Protein AF-A0A920F8X6-F1 (afdb_monomer)

Secondary structure (DSSP, 8-state):
-TTTTEETTEE-S-HHHHHHHHSPBTTBTTEETT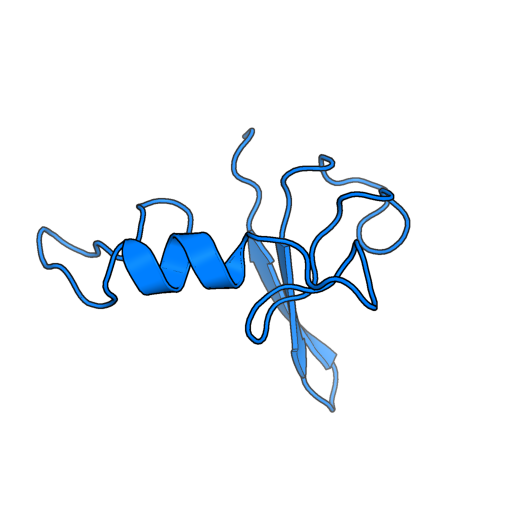EEE-TTSSSSTTS-TT-EEEEETTTEEEEE-TT-

Solvent-accessible surface area (backbone atoms only — not comparable to full-atom values): 4053 Å² total; per-residue (Å²): 98,87,61,50,27,47,55,94,94,39,78,79,43,57,54,67,56,43,51,43,29,72,36,56,41,96,91,38,69,42,27,22,63,90,27,39,39,13,62,82,33,77,82,42,75,90,50,57,47,79,18,37,35,45,78,46,88,94,78,44,76,47,80,45,69,72,92,116

Structure (mmCIF, N/CA/C/O backbone):
data_AF-A0A920F8X6-F1
#
_entry.id   AF-A0A920F8X6-F1
#
loop_
_atom_site.group_PDB
_atom_site.id
_atom_site.type_symbol
_atom_site.label_atom_id
_atom_site.label_alt_id
_atom_site.label_comp_id
_atom_site.label_asym_id
_atom_site.label_entity_id
_atom_site.label_seq_id
_atom_site.pdbx_PDB_ins_code
_atom_site.Cartn_x
_atom_site.Cartn_y
_atom_site.Cartn_z
_atom_site.occupancy
_atom_site.B_iso_or_equiv
_atom_site.auth_seq_id
_atom_site.auth_comp_id
_atom_site.auth_asym_id
_atom_site.auth_atom_id
_atom_site.pdbx_PDB_model_num
ATOM 1 N N . MET A 1 1 ? -6.846 1.013 5.108 1.00 90.19 1 MET A N 1
ATOM 2 C CA . MET A 1 1 ? -6.488 1.359 3.720 1.00 90.19 1 MET A CA 1
ATOM 3 C C . MET A 1 1 ? -7.718 1.858 2.977 1.00 90.19 1 MET A C 1
ATOM 5 O O . MET A 1 1 ? -7.849 3.070 2.924 1.00 90.19 1 MET A O 1
ATOM 9 N N . LEU A 1 2 ? -8.667 0.992 2.581 1.00 93.88 2 LEU A N 1
ATOM 10 C CA . LEU A 1 2 ? -9.913 1.381 1.881 1.00 93.88 2 LEU A CA 1
ATOM 11 C C . LEU A 1 2 ? -10.651 2.563 2.525 1.00 93.88 2 LEU A C 1
ATOM 13 O O . LEU A 1 2 ? -10.815 3.608 1.915 1.00 93.88 2 LEU A O 1
ATOM 17 N N . ASN A 1 3 ? -11.009 2.445 3.805 1.00 95.31 3 ASN A N 1
ATOM 18 C CA . ASN A 1 3 ? -11.740 3.500 4.512 1.00 95.31 3 ASN A CA 1
ATOM 19 C C . ASN A 1 3 ? -10.818 4.457 5.290 1.00 95.31 3 ASN A C 1
ATOM 21 O O . ASN A 1 3 ? -11.097 4.819 6.432 1.00 95.31 3 ASN A O 1
ATOM 25 N N . ARG A 1 4 ? -9.632 4.751 4.742 1.00 96.19 4 ARG A N 1
ATOM 26 C CA . ARG A 1 4 ? -8.626 5.675 5.310 1.00 96.19 4 ARG A CA 1
ATOM 27 C C . ARG A 1 4 ? -8.371 5.540 6.824 1.00 96.19 4 ARG A C 1
ATOM 29 O O . ARG A 1 4 ? -8.165 6.516 7.533 1.00 96.19 4 ARG A O 1
ATOM 36 N N . GLY A 1 5 ? -8.343 4.303 7.328 1.00 97.06 5 GLY A N 1
ATOM 37 C CA . GLY A 1 5 ? -8.021 4.006 8.733 1.00 97.06 5 GLY A CA 1
ATOM 38 C C . GLY A 1 5 ? -9.218 4.035 9.691 1.00 97.06 5 GLY A C 1
ATOM 39 O O . GLY A 1 5 ? -9.031 3.839 10.894 1.00 97.06 5 GLY A O 1
ATOM 40 N N . ARG A 1 6 ? -10.440 4.223 9.174 1.00 98.25 6 ARG A N 1
ATOM 41 C CA . ARG A 1 6 ? -11.688 4.143 9.939 1.00 98.25 6 ARG A CA 1
ATOM 42 C C . ARG A 1 6 ? -12.326 2.766 9.850 1.00 98.25 6 ARG A C 1
ATOM 44 O O . ARG A 1 6 ? -12.479 2.198 8.770 1.00 98.25 6 ARG A O 1
ATOM 51 N N . TRP A 1 7 ? -12.774 2.272 10.994 1.00 97.44 7 TRP A N 1
ATOM 52 C CA . TRP A 1 7 ? -13.536 1.037 11.109 1.00 97.44 7 TRP A CA 1
ATOM 53 C C . TRP A 1 7 ? -14.657 1.213 12.130 1.00 97.44 7 TRP A C 1
ATOM 55 O O . TRP A 1 7 ? -14.417 1.705 13.232 1.00 97.44 7 TRP A O 1
ATOM 65 N N . ASN A 1 8 ? -15.879 0.827 11.756 1.00 97.25 8 ASN A N 1
ATOM 66 C CA . ASN A 1 8 ? -17.073 0.928 12.600 1.00 97.25 8 ASN A CA 1
ATOM 67 C C . ASN A 1 8 ? -17.235 2.309 13.278 1.00 97.25 8 ASN A C 1
ATOM 69 O O . ASN A 1 8 ? -17.340 2.426 14.496 1.00 97.25 8 ASN A O 1
ATOM 73 N N . GLY A 1 9 ? -17.129 3.381 12.486 1.00 96.75 9 GLY A N 1
ATOM 74 C CA . GLY A 1 9 ? -17.227 4.766 12.960 1.00 96.75 9 GLY A CA 1
ATOM 75 C C . GLY A 1 9 ? -15.993 5.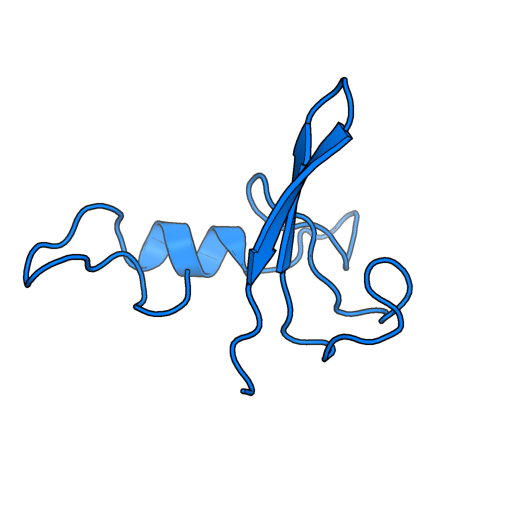310 13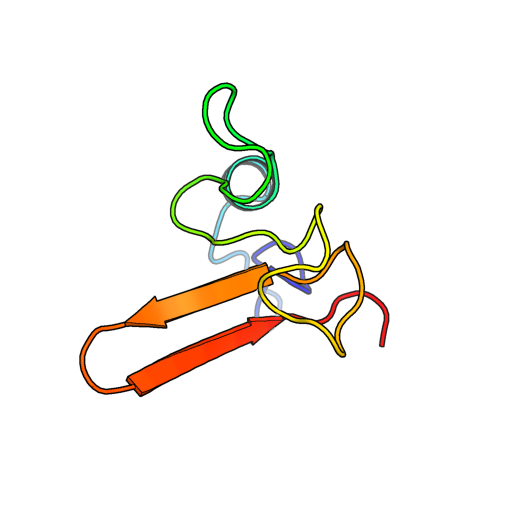.695 1.00 96.75 9 GLY A C 1
ATOM 76 O O . GLY A 1 9 ? -15.836 6.530 13.760 1.00 96.75 9 GLY A O 1
ATOM 77 N N . LYS A 1 10 ? -15.078 4.452 14.165 1.00 98.25 10 LYS A N 1
ATOM 78 C CA . LYS A 1 10 ? -13.883 4.822 14.939 1.00 98.25 10 LYS A CA 1
ATOM 79 C C . LYS A 1 10 ? -12.632 4.947 14.059 1.00 98.25 10 LYS A C 1
ATOM 81 O O . LYS A 1 10 ? -12.393 4.110 13.191 1.00 98.25 10 LYS A O 1
ATOM 86 N N . GLN A 1 11 ? -11.797 5.959 14.312 1.00 98.19 11 GLN A N 1
ATOM 87 C CA . GLN A 1 11 ? -10.454 6.055 13.727 1.00 98.19 11 GLN A CA 1
ATOM 88 C C . GLN A 1 11 ? -9.507 5.100 14.466 1.00 98.19 11 GLN A C 1
ATOM 90 O O . GLN A 1 11 ? -9.286 5.263 15.665 1.00 98.19 11 GLN A O 1
ATOM 95 N N . LEU A 1 12 ? -8.966 4.099 13.770 1.00 98.25 12 LEU A N 1
ATOM 96 C CA . LEU A 1 12 ? -8.005 3.146 14.344 1.00 98.25 12 LEU A CA 1
ATOM 97 C C . LEU A 1 12 ? -6.561 3.467 13.953 1.00 98.25 12 LEU A C 1
ATOM 99 O O . LEU A 1 12 ? -5.650 3.264 14.747 1.00 98.25 12 LEU A O 1
ATOM 103 N N . LEU A 1 13 ? -6.356 3.977 12.739 1.00 97.62 13 LEU A N 1
ATOM 104 C CA . LEU A 1 13 ? -5.051 4.377 12.207 1.00 97.62 13 LEU A CA 1
ATOM 105 C C . LEU A 1 13 ? -5.149 5.805 11.700 1.00 97.62 13 LEU A C 1
ATOM 107 O O . LEU A 1 13 ? -6.162 6.136 11.103 1.00 97.62 13 LEU A O 1
ATOM 111 N N . SER A 1 14 ? -4.139 6.651 11.888 1.00 98.12 14 SER A N 1
ATOM 112 C CA . SER A 1 14 ? -4.194 8.025 11.372 1.00 98.12 14 SER A CA 1
ATOM 113 C C . SER A 1 14 ? -4.249 8.050 9.842 1.00 98.12 14 SER A C 1
ATOM 115 O O . SER A 1 14 ? -3.638 7.215 9.173 1.00 98.12 14 SER A O 1
ATOM 117 N N . GLU A 1 15 ? -4.935 9.037 9.265 1.00 98.00 15 GLU A N 1
ATOM 118 C CA . GLU A 1 15 ? -4.934 9.213 7.806 1.00 98.00 15 GLU A CA 1
ATOM 119 C C . GLU A 1 15 ? -3.527 9.471 7.257 1.00 98.00 15 GLU A C 1
ATOM 121 O O . GLU A 1 15 ? -3.205 9.015 6.164 1.00 98.00 15 GLU A O 1
ATOM 126 N N . ASN A 1 16 ? -2.664 10.128 8.040 1.00 98.31 16 ASN A N 1
ATOM 127 C CA . ASN A 1 16 ? -1.262 10.343 7.692 1.00 98.31 16 ASN A CA 1
ATOM 128 C C . ASN A 1 16 ? -0.499 9.019 7.511 1.00 98.31 16 ASN A C 1
ATOM 130 O O . ASN A 1 16 ? 0.253 8.873 6.550 1.00 98.31 16 ASN A O 1
ATOM 134 N N . TYR A 1 17 ? -0.723 8.032 8.388 1.00 97.94 17 TYR A N 1
ATOM 135 C CA . TYR A 1 17 ? -0.146 6.699 8.205 1.00 97.94 17 TYR A CA 1
ATOM 136 C C . TYR A 1 17 ? -0.651 6.054 6.911 1.00 97.94 17 TYR A C 1
ATOM 138 O O . TYR A 1 17 ? 0.149 5.514 6.158 1.00 97.94 17 TYR A O 1
ATOM 146 N N . ILE A 1 18 ? -1.954 6.148 6.618 1.00 98.00 18 ILE A N 1
ATOM 147 C CA . ILE A 1 18 ? -2.516 5.589 5.379 1.00 98.00 18 ILE A CA 1
ATOM 148 C C . ILE A 1 18 ? -1.886 6.241 4.146 1.00 98.00 18 ILE A C 1
ATOM 150 O O . ILE A 1 18 ? -1.522 5.538 3.207 1.00 98.00 18 ILE A O 1
ATOM 154 N N . SER A 1 19 ? -1.710 7.564 4.159 1.00 97.56 19 SER A N 1
ATOM 155 C CA . SER A 1 19 ? -1.036 8.280 3.077 1.00 97.56 19 SER A CA 1
ATOM 156 C C . SER A 1 19 ? 0.404 7.797 2.897 1.00 97.56 19 SER A C 1
ATOM 158 O O . SER A 1 19 ? 0.795 7.491 1.778 1.00 97.56 19 SER A O 1
ATOM 160 N N . GLN A 1 20 ? 1.177 7.642 3.975 1.00 98.06 20 GLN A N 1
ATOM 161 C CA . GLN A 1 20 ? 2.549 7.116 3.899 1.00 98.06 20 GLN A CA 1
ATOM 162 C C . GLN A 1 20 ? 2.605 5.648 3.455 1.00 98.06 20 GLN A C 1
ATOM 164 O O . GLN A 1 20 ? 3.496 5.260 2.705 1.00 98.06 20 GLN A O 1
ATOM 169 N N . ALA A 1 21 ? 1.648 4.828 3.886 1.00 97.81 21 ALA A N 1
ATOM 170 C CA . ALA A 1 21 ? 1.534 3.432 3.481 1.00 97.81 21 ALA A CA 1
ATOM 171 C C . ALA A 1 21 ? 1.274 3.285 1.974 1.00 97.81 21 ALA A C 1
ATOM 173 O O . ALA A 1 21 ? 1.747 2.326 1.377 1.00 97.81 21 ALA A O 1
ATOM 174 N N . LEU A 1 22 ? 0.563 4.241 1.367 1.00 96.62 22 LEU A N 1
ATOM 175 C CA . LEU A 1 22 ? 0.234 4.270 -0.063 1.00 96.62 22 LEU A CA 1
ATOM 176 C C . LEU A 1 22 ? 1.166 5.155 -0.904 1.00 96.62 22 LEU A C 1
ATOM 178 O O . LEU A 1 22 ? 1.022 5.203 -2.122 1.00 96.62 22 LEU A O 1
ATOM 182 N N . THR A 1 23 ? 2.110 5.864 -0.283 1.00 97.62 23 THR A N 1
ATOM 183 C CA . THR A 1 23 ? 3.064 6.716 -1.001 1.00 97.62 23 THR A CA 1
ATOM 184 C C . THR A 1 23 ? 4.312 5.909 -1.342 1.00 97.62 23 THR A C 1
ATOM 186 O O . THR A 1 23 ? 4.913 5.334 -0.432 1.00 97.62 23 THR A O 1
ATOM 189 N N . PRO A 1 24 ? 4.745 5.885 -2.611 1.00 98.00 24 PRO A N 1
ATOM 190 C CA . PRO A 1 24 ? 5.970 5.201 -2.997 1.00 98.00 24 PRO A CA 1
ATOM 191 C C . PRO A 1 24 ? 7.198 5.779 -2.300 1.00 98.00 24 PRO A C 1
ATOM 193 O O . PRO A 1 24 ? 7.354 6.997 -2.193 1.00 98.00 24 PRO A O 1
ATOM 196 N N . CYS A 1 25 ? 8.106 4.911 -1.869 1.00 96.31 25 CYS A N 1
ATOM 197 C CA . CYS A 1 25 ? 9.424 5.337 -1.423 1.00 96.31 25 CYS A CA 1
ATOM 198 C C . CYS A 1 25 ? 10.343 5.622 -2.622 1.00 96.31 25 CYS A C 1
ATOM 200 O O . CYS A 1 25 ? 10.170 5.086 -3.716 1.00 96.31 25 CYS A O 1
ATOM 202 N N . SER A 1 26 ? 11.365 6.451 -2.408 1.00 96.25 26 SER A N 1
ATOM 203 C CA . SER A 1 26 ? 12.275 6.899 -3.472 1.00 96.25 26 SER A CA 1
ATOM 204 C C . SER A 1 26 ? 13.099 5.778 -4.112 1.00 96.25 26 SER A C 1
ATOM 206 O O . SER A 1 26 ? 13.527 5.914 -5.253 1.00 96.25 26 SER A O 1
ATOM 208 N N . VAL A 1 27 ? 13.329 4.677 -3.392 1.00 97.44 27 VAL A N 1
ATOM 209 C CA . VAL A 1 27 ? 14.153 3.549 -3.859 1.00 97.44 27 VAL A CA 1
ATOM 210 C C . VAL A 1 27 ? 13.348 2.464 -4.570 1.00 97.44 27 VAL A C 1
ATOM 212 O O . VAL A 1 27 ? 13.918 1.686 -5.331 1.00 97.44 27 VAL A O 1
ATOM 215 N N . ASN A 1 28 ? 12.040 2.383 -4.320 1.00 97.31 28 ASN A N 1
ATOM 216 C CA . ASN A 1 28 ? 11.174 1.383 -4.926 1.00 97.31 28 ASN A CA 1
ATOM 217 C C . ASN A 1 28 ? 9.767 1.964 -5.153 1.00 97.31 28 ASN A C 1
ATOM 219 O O . ASN A 1 28 ? 9.024 2.135 -4.182 1.00 97.31 28 ASN A O 1
ATOM 223 N N . PRO A 1 29 ? 9.371 2.211 -6.417 1.00 96.44 29 PRO A N 1
ATOM 224 C CA . PRO A 1 29 ? 8.062 2.772 -6.732 1.00 96.44 29 PRO A CA 1
ATOM 225 C C . PRO A 1 29 ? 6.897 1.837 -6.367 1.00 96.44 29 PRO A C 1
ATOM 227 O O . PRO A 1 29 ? 5.770 2.305 -6.251 1.00 96.44 29 PRO A O 1
ATOM 230 N N . ASP A 1 30 ? 7.156 0.545 -6.150 1.00 97.62 30 ASP A N 1
ATOM 231 C CA . ASP A 1 30 ? 6.160 -0.466 -5.771 1.00 97.62 30 ASP A CA 1
ATOM 232 C C . ASP A 1 30 ? 6.170 -0.768 -4.259 1.00 97.62 30 ASP A C 1
ATOM 234 O O . ASP A 1 30 ? 5.748 -1.842 -3.818 1.00 97.62 30 ASP A O 1
ATOM 238 N N . TYR A 1 31 ? 6.684 0.151 -3.436 1.00 97.94 31 TYR A N 1
ATOM 239 C CA . TYR A 1 31 ? 6.724 -0.023 -1.985 1.00 97.94 31 TYR A CA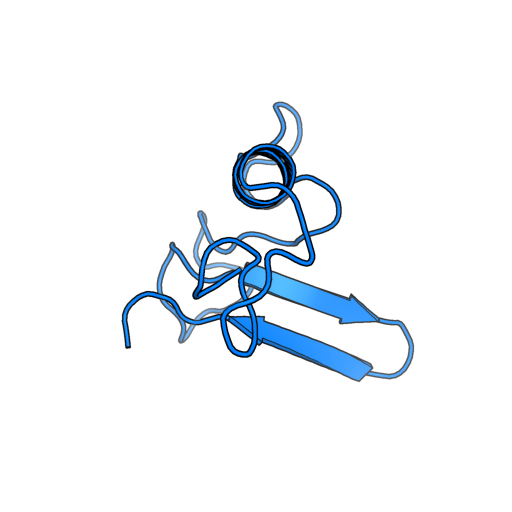 1
ATOM 240 C C . TYR A 1 31 ? 6.450 1.281 -1.241 1.00 97.94 31 TYR A C 1
ATOM 242 O O . TYR A 1 31 ? 7.127 2.283 -1.467 1.00 97.94 31 TYR A O 1
ATOM 250 N N . GLY A 1 32 ? 5.482 1.243 -0.330 1.00 97.81 32 GLY A N 1
ATOM 251 C CA . GLY A 1 32 ? 5.198 2.301 0.634 1.00 97.81 32 GLY A CA 1
ATOM 252 C C . GLY A 1 32 ? 5.580 1.886 2.052 1.00 97.81 32 GLY A C 1
ATOM 253 O O . GLY A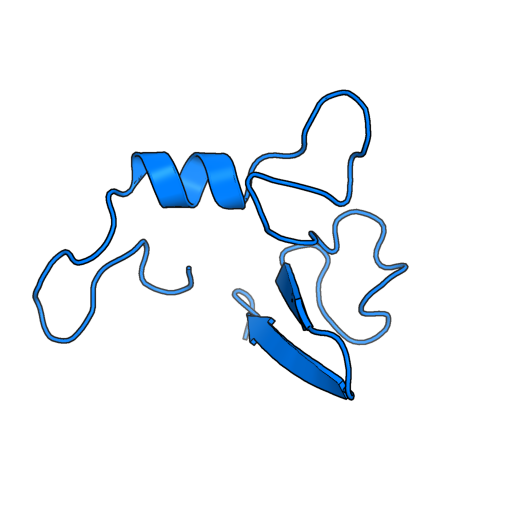 1 32 ? 6.297 0.904 2.266 1.00 97.81 32 GLY A O 1
ATOM 254 N N . LEU A 1 33 ? 5.106 2.624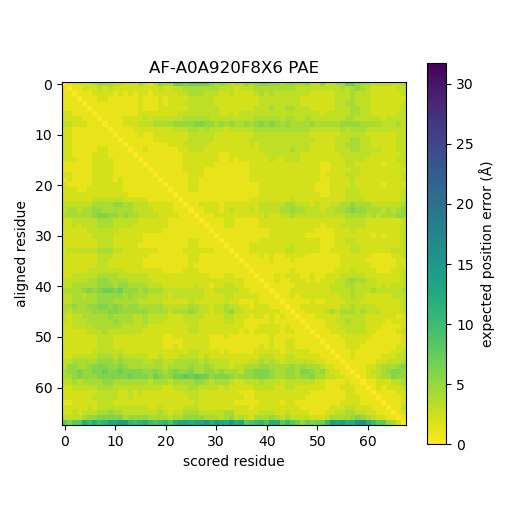 3.056 1.00 97.50 33 LEU A N 1
ATOM 255 C CA . LEU A 1 33 ? 5.417 2.328 4.458 1.00 97.50 33 LEU A CA 1
ATOM 256 C C . LEU A 1 33 ? 4.810 0.982 4.910 1.00 97.50 33 LEU A C 1
ATOM 258 O O . LEU A 1 33 ? 3.672 0.935 5.370 1.00 97.50 33 LEU A O 1
ATOM 262 N N . PHE A 1 34 ? 5.600 -0.094 4.816 1.00 96.00 34 PHE A N 1
ATOM 263 C CA .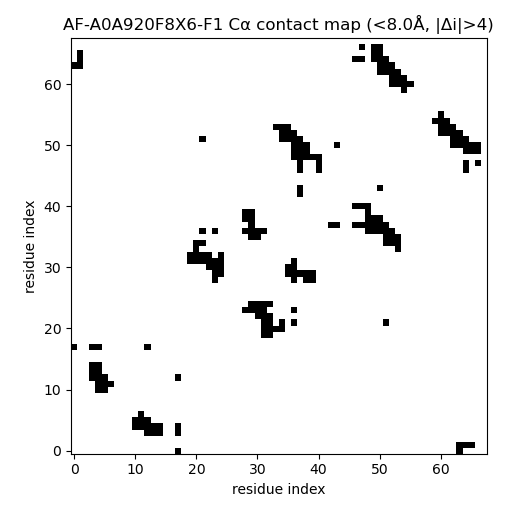 PHE A 1 34 ? 5.243 -1.493 5.126 1.00 96.00 34 PHE A CA 1
ATOM 264 C C . PHE A 1 34 ? 4.190 -2.140 4.206 1.00 96.00 34 PHE A C 1
ATOM 266 O O . PHE A 1 34 ? 3.598 -3.154 4.576 1.00 96.00 34 PHE A O 1
ATOM 273 N N . TRP A 1 35 ? 3.976 -1.599 3.005 1.00 97.62 35 TRP A N 1
ATOM 274 C CA . TRP A 1 35 ? 3.028 -2.140 2.025 1.00 97.62 35 TRP A CA 1
ATOM 275 C C . TRP A 1 35 ? 3.663 -2.253 0.645 1.00 97.62 35 TRP A C 1
ATOM 277 O O . TR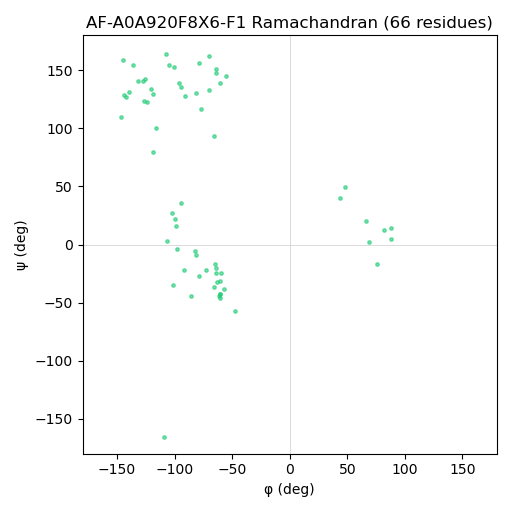P A 1 35 ? 4.380 -1.355 0.208 1.00 97.62 35 TRP A O 1
ATOM 287 N N . TRP A 1 36 ? 3.347 -3.333 -0.066 1.00 97.69 36 TRP A N 1
ATOM 288 C CA . TRP A 1 36 ? 3.629 -3.426 -1.493 1.00 97.69 36 TRP A CA 1
ATOM 289 C C . TRP A 1 36 ? 2.541 -2.691 -2.271 1.00 97.69 36 TRP A C 1
ATOM 291 O O . TRP A 1 36 ? 1.353 -2.934 -2.048 1.00 97.69 36 TRP A O 1
ATOM 301 N N . LEU A 1 37 ? 2.954 -1.825 -3.189 1.00 97.94 37 LEU A N 1
ATOM 302 C CA . LEU A 1 37 ? 2.079 -1.082 -4.094 1.00 97.94 37 LEU A CA 1
ATOM 303 C C . LEU A 1 37 ? 2.085 -1.756 -5.466 1.00 97.94 37 LEU A C 1
ATOM 305 O O . LEU A 1 37 ? 3.063 -2.411 -5.831 1.00 97.94 37 LEU A O 1
ATOM 309 N N . ASN A 1 38 ? 1.003 -1.601 -6.227 1.00 97.38 38 ASN A N 1
ATOM 310 C CA . ASN A 1 38 ? 0.884 -2.170 -7.568 1.00 97.38 38 ASN A CA 1
ATOM 311 C C . ASN A 1 38 ? 1.109 -1.140 -8.685 1.00 97.38 38 ASN A C 1
ATOM 313 O O . ASN A 1 38 ? 0.612 -1.323 -9.791 1.00 97.38 38 ASN A O 1
ATOM 317 N N . ASN A 1 39 ? 1.877 -0.079 -8.432 1.00 96.62 39 ASN A N 1
ATOM 318 C CA . ASN A 1 39 ? 2.055 1.026 -9.379 1.00 96.62 39 ASN A CA 1
ATOM 319 C C . ASN A 1 39 ? 2.583 0.570 -10.745 1.00 96.62 39 ASN A C 1
ATOM 321 O O . ASN A 1 39 ? 2.152 1.079 -11.777 1.00 96.62 39 ASN A O 1
ATOM 325 N N . SER A 1 40 ? 3.504 -0.398 -10.771 1.00 96.06 40 SER A N 1
ATOM 326 C CA . SER A 1 40 ? 4.012 -0.982 -12.017 1.00 96.06 40 SER A CA 1
ATOM 327 C C . SER A 1 40 ? 3.112 -2.065 -12.625 1.00 96.06 40 SER A C 1
ATOM 329 O O . SER A 1 40 ? 3.400 -2.540 -13.723 1.00 96.06 40 SER A O 1
ATOM 331 N N . GLY A 1 41 ? 2.079 -2.517 -11.908 1.00 95.88 41 GLY A N 1
ATOM 332 C CA . GLY A 1 41 ? 1.214 -3.637 -12.290 1.00 95.88 41 GLY A CA 1
ATOM 333 C C . GLY A 1 41 ? 1.893 -5.013 -12.263 1.00 95.88 41 GLY A C 1
ATOM 334 O O . GLY A 1 41 ? 1.276 -6.014 -12.617 1.00 95.88 41 GLY A O 1
ATOM 335 N N . LYS A 1 42 ? 3.171 -5.105 -11.866 1.00 94.31 42 LYS A N 1
ATOM 336 C CA . LYS A 1 42 ? 3.948 -6.357 -11.954 1.00 94.31 42 LYS A CA 1
ATOM 337 C C . LYS A 1 42 ? 3.636 -7.352 -10.845 1.00 94.31 42 LYS A C 1
ATOM 339 O O . LYS A 1 42 ? 3.844 -8.548 -11.030 1.00 94.31 42 LYS A O 1
ATOM 344 N N . ARG A 1 43 ? 3.201 -6.870 -9.676 1.00 93.25 43 ARG A N 1
ATOM 345 C CA . ARG A 1 43 ? 2.965 -7.725 -8.505 1.00 93.25 43 ARG A CA 1
ATOM 346 C C . ARG A 1 43 ? 1.568 -8.333 -8.521 1.00 93.25 43 ARG A C 1
ATOM 348 O O . ARG A 1 43 ? 1.429 -9.516 -8.229 1.00 93.25 43 ARG A O 1
ATOM 355 N N . LEU A 1 44 ? 0.557 -7.532 -8.842 1.00 95.12 44 LEU A N 1
ATOM 356 C CA . LEU A 1 44 ? -0.842 -7.941 -8.914 1.00 95.12 44 LEU A CA 1
ATOM 357 C C . LEU A 1 44 ? -1.323 -7.719 -10.350 1.00 95.12 44 LEU A C 1
ATOM 359 O O . LEU A 1 44 ? -1.965 -6.720 -10.657 1.00 95.12 44 LEU A O 1
ATOM 363 N N . THR A 1 45 ? -0.978 -8.645 -11.244 1.00 95.44 45 THR A N 1
ATOM 364 C CA . THR A 1 45 ? -1.156 -8.477 -12.700 1.00 95.44 45 THR A CA 1
ATOM 365 C C . THR A 1 45 ? -2.610 -8.358 -13.152 1.00 95.44 45 THR A C 1
ATOM 367 O O . THR A 1 45 ? -2.866 -7.872 -14.246 1.00 95.44 45 THR A O 1
ATOM 370 N N . ASN A 1 46 ? -3.553 -8.808 -12.323 1.00 94.69 46 ASN A N 1
ATOM 371 C CA . ASN A 1 46 ? -4.991 -8.749 -12.595 1.00 94.69 46 ASN A CA 1
ATOM 372 C C . ASN A 1 46 ? -5.716 -7.681 -11.754 1.00 94.69 46 ASN A C 1
ATOM 374 O O . ASN A 1 46 ? -6.939 -7.610 -11.812 1.00 94.69 46 ASN A O 1
ATOM 378 N N . ALA A 1 47 ? -4.988 -6.904 -10.946 1.00 95.62 47 ALA A N 1
ATOM 379 C CA . ALA A 1 47 ? -5.540 -5.842 -10.107 1.00 95.62 47 ALA A CA 1
ATOM 380 C C . ALA A 1 47 ? -5.176 -4.464 -10.676 1.00 95.62 47 ALA A C 1
ATOM 382 O O . ALA A 1 47 ? -4.268 -4.349 -11.507 1.00 95.62 47 ALA A O 1
ATOM 383 N N . THR A 1 48 ? -5.855 -3.406 -10.232 1.00 96.25 48 THR A N 1
ATOM 384 C CA . THR A 1 48 ? -5.557 -2.056 -10.732 1.00 96.25 48 THR A CA 1
ATOM 385 C C . THR A 1 48 ? -4.199 -1.548 -10.225 1.00 96.25 48 THR A C 1
ATOM 387 O O . THR A 1 48 ? -3.664 -2.056 -9.231 1.00 96.25 48 THR A O 1
ATOM 390 N N . PRO A 1 49 ? -3.612 -0.517 -10.862 1.00 95.75 49 PRO A N 1
ATOM 391 C CA . PRO A 1 49 ? -2.382 0.101 -10.367 1.00 95.75 49 PRO A CA 1
ATOM 392 C C . PRO A 1 49 ? -2.491 0.695 -8.953 1.00 95.75 49 PRO A C 1
ATOM 394 O O . PRO A 1 49 ? -1.484 0.776 -8.254 1.00 95.75 49 PRO A O 1
ATOM 397 N N . ASN A 1 50 ? -3.700 1.060 -8.504 1.00 95.25 50 ASN A N 1
ATOM 398 C CA . ASN A 1 50 ? -3.942 1.603 -7.162 1.00 95.25 50 ASN A CA 1
ATOM 399 C C . ASN A 1 50 ? -4.062 0.520 -6.079 1.00 95.25 50 ASN A C 1
ATOM 401 O O . ASN A 1 50 ? -4.171 0.841 -4.890 1.00 95.25 50 ASN A O 1
ATOM 405 N N . SER A 1 51 ? -4.045 -0.759 -6.462 1.00 97.31 51 SER A N 1
ATOM 406 C CA . SER A 1 51 ? -4.051 -1.861 -5.508 1.00 97.31 51 SER A CA 1
ATOM 407 C C . SER A 1 51 ? -2.799 -1.891 -4.632 1.00 97.31 51 SER A C 1
ATOM 409 O O . SER A 1 51 ? -1.692 -1.527 -5.039 1.00 97.31 51 SER A O 1
ATOM 411 N N . ALA A 1 52 ? -2.965 -2.416 -3.420 1.00 97.62 52 ALA A N 1
ATOM 412 C CA . ALA A 1 52 ? -1.874 -2.652 -2.482 1.00 97.62 52 ALA A CA 1
ATOM 413 C C . ALA A 1 52 ? -2.011 -4.023 -1.812 1.00 97.62 52 ALA A C 1
ATOM 415 O O . ALA A 1 52 ? -3.113 -4.559 -1.663 1.00 97.62 52 ALA A O 1
ATOM 416 N N . CYS A 1 53 ? -0.891 -4.591 -1.369 1.00 97.44 53 CYS A N 1
ATOM 417 C CA . CYS A 1 53 ? -0.891 -5.857 -0.648 1.00 97.44 53 CYS A CA 1
ATOM 418 C C . CYS A 1 53 ? 0.179 -5.943 0.445 1.00 97.44 53 CYS A C 1
ATOM 420 O O . CYS A 1 53 ? 1.211 -5.271 0.402 1.00 97.44 53 CYS A O 1
ATOM 422 N N . ALA A 1 54 ? -0.052 -6.840 1.399 1.00 97.06 54 ALA A N 1
ATOM 423 C CA . ALA A 1 54 ? 0.945 -7.295 2.358 1.00 97.06 54 ALA A CA 1
ATOM 424 C C . ALA A 1 54 ? 1.118 -8.808 2.203 1.00 97.06 54 ALA A C 1
ATOM 426 O O . ALA A 1 54 ? 0.136 -9.546 2.112 1.00 97.06 54 ALA A O 1
ATOM 427 N N . VAL A 1 55 ? 2.371 -9.257 2.156 1.00 95.38 55 VAL A N 1
ATOM 428 C CA . VAL A 1 55 ? 2.724 -10.663 1.938 1.00 95.38 55 VAL A CA 1
ATOM 429 C C . VAL A 1 55 ? 3.598 -11.125 3.091 1.00 95.38 55 VAL A C 1
ATOM 431 O O . VAL A 1 55 ? 4.643 -10.529 3.352 1.00 95.38 55 VAL A O 1
ATOM 434 N N . GLY A 1 56 ? 3.159 -12.170 3.783 1.00 95.25 56 GLY A N 1
ATOM 435 C CA . GLY A 1 56 ? 3.892 -12.798 4.874 1.00 95.25 56 GLY A CA 1
ATOM 436 C C . GLY A 1 56 ? 4.507 -14.127 4.451 1.00 95.25 56 GLY A C 1
ATOM 437 O O . GLY A 1 56 ? 4.008 -14.815 3.558 1.00 95.25 56 GLY A O 1
ATOM 438 N N . PHE A 1 57 ? 5.581 -14.520 5.134 1.00 94.81 57 PHE A N 1
ATOM 439 C CA . PHE A 1 57 ? 6.155 -15.854 4.981 1.00 94.81 57 PHE A CA 1
ATOM 440 C C . PHE A 1 57 ? 5.091 -16.939 5.242 1.00 94.81 57 PHE A C 1
ATOM 442 O O . PHE A 1 57 ? 4.192 -16.754 6.066 1.00 94.81 57 PHE A O 1
ATOM 449 N N . GLY A 1 58 ? 5.164 -18.051 4.508 1.00 95.38 58 GLY A N 1
ATOM 450 C CA . GLY A 1 58 ? 4.173 -19.131 4.593 1.00 95.38 58 GLY A CA 1
ATOM 451 C C . GLY A 1 58 ? 2.891 -18.911 3.779 1.00 95.38 58 GLY A C 1
ATOM 452 O O . GLY A 1 58 ? 1.932 -19.647 3.973 1.00 95.38 58 GLY A O 1
ATOM 453 N N . GLY A 1 59 ? 2.860 -17.928 2.870 1.00 93.31 59 GLY A N 1
ATOM 454 C CA . GLY A 1 59 ? 1.740 -17.730 1.936 1.00 93.31 59 GLY A CA 1
ATOM 455 C C . GLY A 1 59 ? 0.603 -16.854 2.467 1.00 93.31 59 GLY A C 1
ATOM 456 O O . GLY A 1 59 ? -0.474 -16.824 1.878 1.00 93.31 59 GLY A O 1
ATOM 457 N N . ASN A 1 60 ? 0.830 -16.122 3.559 1.00 96.81 60 ASN A N 1
ATOM 458 C CA . ASN A 1 60 ? -0.142 -15.168 4.087 1.00 96.81 60 ASN A CA 1
ATOM 459 C C . ASN A 1 60 ? -0.261 -13.961 3.153 1.00 96.81 60 ASN A C 1
ATOM 461 O O . ASN A 1 60 ? 0.755 -13.382 2.757 1.00 96.81 60 ASN A O 1
ATOM 465 N N . PHE A 1 61 ? -1.490 -13.559 2.836 1.00 95.62 61 PHE A N 1
ATOM 466 C CA . PHE A 1 61 ? -1.738 -12.530 1.836 1.00 95.62 61 PHE A CA 1
ATOM 467 C C . PHE A 1 61 ? -2.926 -11.642 2.212 1.00 95.62 61 PHE A C 1
ATOM 469 O O . PHE A 1 61 ? -4.013 -12.133 2.509 1.00 95.62 61 PHE A O 1
ATOM 476 N N . ILE A 1 62 ? -2.712 -10.327 2.180 1.00 96.62 62 ILE A N 1
ATOM 477 C CA . ILE A 1 62 ? -3.755 -9.303 2.299 1.00 96.62 62 ILE A CA 1
ATOM 478 C C . ILE A 1 62 ? -3.735 -8.498 1.006 1.00 96.62 62 ILE A C 1
ATOM 480 O O . ILE A 1 62 ? -2.674 -8.004 0.630 1.00 96.62 62 ILE A O 1
ATOM 484 N N . TRP A 1 63 ? -4.890 -8.316 0.369 1.00 95.88 63 TRP A N 1
ATOM 485 C CA . TRP A 1 63 ? -5.056 -7.477 -0.819 1.00 95.88 63 TRP A CA 1
ATOM 486 C C . TRP A 1 63 ? -6.153 -6.443 -0.607 1.00 95.88 63 TRP A C 1
ATOM 488 O O . TRP A 1 63 ? -7.157 -6.698 0.059 1.00 95.88 63 TRP A O 1
ATOM 498 N N . ILE A 1 64 ? -5.911 -5.255 -1.147 1.00 96.38 64 ILE A N 1
ATOM 499 C CA . ILE A 1 64 ? -6.821 -4.123 -1.167 1.00 96.38 64 ILE A CA 1
ATOM 500 C C . ILE A 1 64 ? -6.967 -3.667 -2.614 1.00 96.38 64 ILE A C 1
ATOM 502 O O . ILE A 1 64 ? -5.964 -3.308 -3.228 1.00 96.38 64 ILE A O 1
ATOM 506 N N . GLU A 1 65 ? -8.209 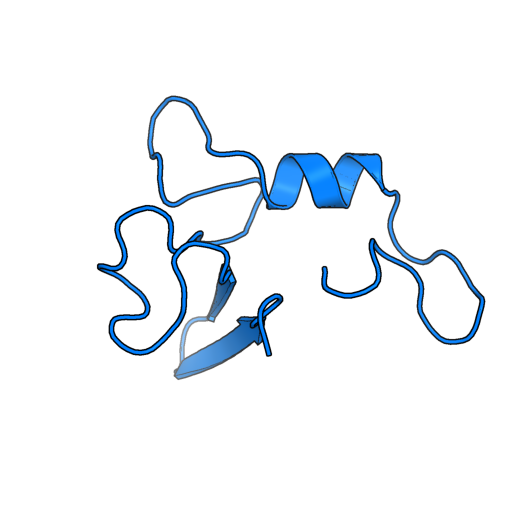-3.629 -3.091 1.00 95.75 65 GLU A N 1
ATOM 507 C CA . GLU A 1 65 ? -8.602 -3.087 -4.392 1.00 95.75 65 GLU A CA 1
ATOM 508 C C . GLU A 1 65 ? -9.514 -1.871 -4.166 1.00 95.75 65 GLU A C 1
ATOM 510 O O . GLU A 1 65 ? -10.671 -2.052 -3.782 1.00 95.75 65 GLU A O 1
ATOM 515 N N . PRO A 1 66 ? -8.990 -0.636 -4.271 1.00 93.75 66 PRO A N 1
ATOM 516 C CA . PRO A 1 66 ? -9.776 0.579 -4.059 1.00 93.75 66 PRO A CA 1
ATOM 517 C C . PRO A 1 66 ? -10.754 0.897 -5.189 1.00 93.75 66 PRO A C 1
ATOM 519 O O . PRO A 1 66 ? -11.697 1.647 -4.951 1.00 93.75 66 PRO A O 1
ATOM 522 N N . ASP A 1 67 ? -10.507 0.374 -6.391 1.00 91.69 67 ASP A N 1
ATOM 523 C CA . ASP A 1 67 ? -11.217 0.779 -7.607 1.00 91.69 67 ASP A CA 1
ATOM 524 C C . ASP A 1 67 ? -12.365 -0.187 -7.981 1.00 91.69 67 ASP A C 1
ATOM 526 O O . ASP A 1 67 ? -12.842 -0.161 -9.118 1.00 91.69 67 ASP A O 1
ATOM 530 N N . PHE A 1 68 ? -12.800 -1.039 -7.042 1.00 80.62 68 PHE A N 1
ATOM 531 C CA . PHE A 1 68 ? -13.949 -1.948 -7.185 1.00 80.62 68 PHE A CA 1
ATOM 532 C C . PHE A 1 68 ? -15.214 -1.443 -6.485 1.00 80.62 68 PHE A C 1
ATOM 534 O O . PHE A 1 68 ? -15.097 -0.778 -5.429 1.00 80.62 68 PHE A O 1
#

Mean predicted aligned error: 2.44 Å

pLDDT: mean 96.22, std 2.49, range [80.62, 98.31]

Nearest PDB structures (foldseek):
  8j9b-assembly1_C-2  TM=3.302E-01  e=8.928E+00  Oryctolagus cuniculus

Radius of gyration: 12.22 Å; Cα contacts (8 Å, |Δi|>4): 107; chains: 1; bounding box: 31×30×28 Å

Sequence (68 aa):
MLNRGRWNGKQLLSENYISQALTPCSVNPDYGLFWWLNNSGKRLTNATPNSACAVGFGGNFIWIEPDF

Foldseek 3Di:
DLVQQDDPNDRRDHSVVVCQQQCADPVGNQGGDQKGFCCVCPPVVPADNSKIWHADPPGDIDIDHNPD